Protein AF-A0A2N3BYT9-F1 (afdb_monomer_lite)

Foldseek 3Di:
DLVVLVVVCVVCVVVCVVLVVPVLSVVLSVLVVCLVPLDDPDAWCDDPPDPPTDHSVVVSVVSVVVSVVSVVVVVVSVVD

Sequence (80 aa):
YYMVLQGLGQDFEPVIKERNLQKPWNEMMESFRKAALLDPWVVMNGAPDAQFQPNHLAMQGFYLLRARTQLREISNILLK

pLDDT: mean 93.12, std 3.8, range [71.19, 96.69]

Secondary structure (DSSP, 8-state):
-HHHHHHHHHHTHHHHHHTT-HHHHHHHHHHHHHHH----SS--B--TT-SSS-BHHHHHHHHHHHHHHHHHHHHHHHT-

Structure (mmCIF, N/CA/C/O backbone):
data_AF-A0A2N3BYT9-F1
#
_entry.id   AF-A0A2N3BYT9-F1
#
loop_
_atom_site.group_PDB
_atom_site.id
_atom_site.type_symbol
_atom_site.label_atom_id
_atom_site.label_alt_id
_atom_site.label_comp_id
_atom_site.label_asym_id
_atom_site.label_entity_id
_atom_site.label_seq_id
_atom_site.pdbx_PDB_ins_code
_atom_site.Cartn_x
_atom_site.Cartn_y
_atom_site.Cartn_z
_atom_site.occupancy
_atom_site.B_iso_or_equiv
_atom_site.auth_seq_id
_atom_site.auth_comp_id
_atom_site.auth_asym_id
_atom_site.auth_atom_id
_atom_site.pdbx_PDB_model_num
ATOM 1 N N . TYR A 1 1 ? -3.258 -8.447 -3.130 1.00 71.19 1 TYR A N 1
ATOM 2 C CA . TYR A 1 1 ? -3.435 -8.035 -1.720 1.00 71.19 1 TYR A CA 1
ATOM 3 C C . TYR A 1 1 ? -4.597 -7.078 -1.504 1.00 71.19 1 TYR A C 1
ATOM 5 O O . TYR A 1 1 ? -5.362 -7.334 -0.588 1.00 71.19 1 TYR A O 1
ATOM 13 N N . TYR A 1 2 ? -4.785 -6.044 -2.336 1.00 84.56 2 TYR A N 1
ATOM 14 C CA . TYR A 1 2 ? -5.871 -5.063 -2.165 1.00 84.56 2 TYR A CA 1
ATOM 15 C C . TYR A 1 2 ? -7.265 -5.685 -1.952 1.00 84.56 2 TYR A C 1
ATOM 17 O O . TYR A 1 2 ? -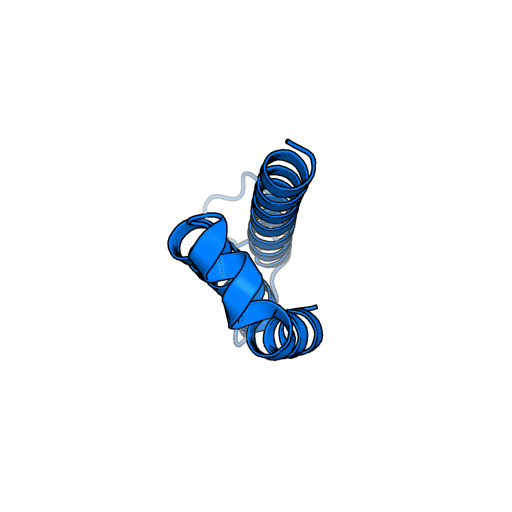7.897 -5.386 -0.952 1.00 84.56 2 TYR A O 1
ATOM 25 N N . MET A 1 3 ? -7.714 -6.599 -2.823 1.00 87.38 3 MET A N 1
ATOM 26 C CA . MET A 1 3 ? -9.052 -7.213 -2.708 1.00 87.38 3 MET A CA 1
ATOM 27 C C . MET A 1 3 ? -9.246 -8.021 -1.415 1.00 87.38 3 MET A C 1
ATOM 29 O O . MET A 1 3 ? -10.295 -7.945 -0.790 1.00 87.38 3 MET A O 1
ATOM 33 N N . VAL A 1 4 ? -8.219 -8.760 -0.980 1.00 90.50 4 VAL A N 1
ATOM 34 C CA . VAL A 1 4 ? -8.271 -9.530 0.277 1.00 90.50 4 VAL A CA 1
ATOM 35 C C . VAL A 1 4 ? -8.372 -8.586 1.471 1.00 90.50 4 VAL A C 1
ATOM 37 O O . VAL A 1 4 ? -9.206 -8.781 2.347 1.00 90.50 4 VAL A O 1
ATOM 40 N N . LEU A 1 5 ? -7.552 -7.532 1.488 1.00 91.12 5 LEU A N 1
ATOM 41 C CA . LEU A 1 5 ? -7.597 -6.527 2.546 1.00 91.12 5 LEU A CA 1
ATOM 42 C C . LEU A 1 5 ? -8.917 -5.755 2.523 1.00 91.12 5 LEU A C 1
ATOM 44 O O . LEU A 1 5 ? -9.440 -5.445 3.577 1.00 91.12 5 LEU A O 1
ATOM 48 N N . GLN A 1 6 ? -9.506 -5.503 1.355 1.00 93.38 6 GLN A N 1
ATOM 49 C CA . GLN A 1 6 ? -10.829 -4.894 1.261 1.00 93.38 6 GLN A CA 1
ATOM 50 C C . GLN A 1 6 ? -11.899 -5.746 1.955 1.00 93.38 6 GLN A C 1
ATOM 52 O O . GLN A 1 6 ? -12.666 -5.195 2.740 1.00 93.38 6 GLN A O 1
ATOM 57 N N . GLY A 1 7 ? -11.909 -7.063 1.714 1.00 95.00 7 GLY A N 1
ATOM 58 C CA . GLY A 1 7 ?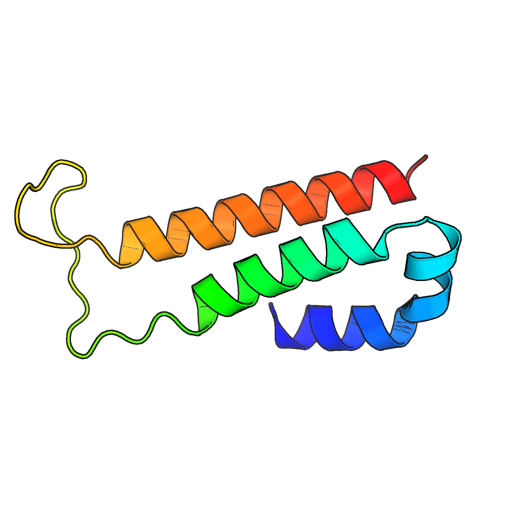 -12.803 -7.995 2.409 1.00 95.00 7 GLY A CA 1
ATOM 59 C C . GLY A 1 7 ? -12.585 -7.972 3.921 1.00 95.00 7 GLY A C 1
ATOM 60 O O . GLY A 1 7 ? -13.518 -7.718 4.671 1.00 95.00 7 GLY A O 1
ATOM 61 N N . LEU A 1 8 ? -11.328 -8.073 4.370 1.00 93.12 8 LEU A N 1
ATOM 62 C CA . LEU A 1 8 ? -10.994 -7.978 5.798 1.00 93.12 8 LEU A CA 1
ATOM 63 C C . LEU A 1 8 ? -11.434 -6.647 6.426 1.00 93.12 8 LEU A C 1
ATOM 65 O O . LEU A 1 8 ? -11.844 -6.614 7.580 1.00 93.12 8 LEU A O 1
ATOM 69 N N . GLY A 1 9 ? -11.369 -5.543 5.684 1.00 93.56 9 GLY A N 1
ATOM 70 C CA . GLY A 1 9 ? -11.822 -4.240 6.167 1.00 93.56 9 GLY A CA 1
ATOM 71 C C . GLY A 1 9 ? -13.330 -4.174 6.393 1.00 93.56 9 GLY A C 1
ATOM 72 O O . GLY A 1 9 ? -13.774 -3.458 7.286 1.00 93.56 9 GLY A O 1
ATOM 73 N N . GLN A 1 10 ? -14.101 -4.922 5.602 1.00 96.00 10 GLN A N 1
ATOM 74 C CA . GLN A 1 10 ? -15.544 -5.065 5.781 1.00 96.00 10 GLN A CA 1
ATOM 75 C C . GLN A 1 10 ? -15.851 -6.011 6.945 1.00 96.00 10 GLN A C 1
ATOM 77 O O . GLN A 1 10 ? -16.583 -5.632 7.855 1.00 96.00 10 GLN A O 1
ATOM 82 N N . ASP A 1 11 ? -15.230 -7.192 6.963 1.00 96.69 11 ASP A N 1
ATOM 83 C CA . ASP A 1 11 ? -15.466 -8.218 7.987 1.00 96.69 11 ASP A CA 1
ATOM 84 C C . ASP A 1 11 ? -15.093 -7.734 9.400 1.00 96.69 11 ASP A C 1
ATOM 86 O O . ASP A 1 11 ? -15.750 -8.081 10.381 1.00 96.69 11 ASP A O 1
ATOM 90 N N . PHE A 1 12 ? -14.055 -6.898 9.512 1.00 95.06 12 PHE A N 1
ATOM 91 C CA . PHE A 1 12 ? -13.536 -6.378 10.781 1.00 95.06 12 PHE A CA 1
ATOM 92 C C . PHE A 1 12 ? -13.786 -4.874 10.976 1.00 95.06 12 PHE A C 1
ATOM 94 O O . PHE A 1 12 ? -13.105 -4.237 11.785 1.00 95.06 12 PHE A O 1
ATOM 101 N N . GLU A 1 13 ? -14.777 -4.291 10.290 1.00 96.06 13 GLU A N 1
ATOM 102 C CA . GLU A 1 13 ? -15.133 -2.872 10.442 1.00 96.06 13 GLU A CA 1
ATOM 103 C C . GLU A 1 13 ? -15.332 -2.446 11.918 1.00 96.06 13 GLU A C 1
ATOM 105 O O . GLU A 1 13 ? -14.800 -1.394 12.296 1.00 96.06 13 GLU A O 1
ATOM 110 N N . PRO A 1 14 ? -16.010 -3.229 12.790 1.00 96.31 14 PRO A N 1
ATOM 111 C CA . PRO A 1 14 ? -16.151 -2.875 14.204 1.00 96.31 14 PRO A CA 1
ATOM 112 C C . PRO A 1 14 ? -14.801 -2.748 14.919 1.00 96.31 14 PRO A C 1
ATOM 114 O O . PRO A 1 14 ? -14.558 -1.752 15.593 1.00 96.31 14 PRO A O 1
ATOM 117 N N . VAL A 1 15 ? -13.879 -3.690 14.693 1.00 95.12 15 VAL A N 1
ATOM 118 C CA . VAL A 1 15 ? -12.541 -3.689 15.309 1.00 95.12 15 VAL A CA 1
ATOM 119 C C . VAL A 1 15 ? -11.725 -2.488 14.836 1.00 95.12 15 VAL A C 1
ATOM 121 O O . VAL A 1 15 ? -11.078 -1.815 15.639 1.00 95.12 15 VAL A O 1
ATOM 124 N N . ILE A 1 16 ? -11.781 -2.181 13.536 1.00 95.12 16 ILE A N 1
ATOM 125 C CA . ILE A 1 16 ? -11.111 -1.008 12.963 1.00 95.12 16 ILE A CA 1
ATOM 126 C C . ILE A 1 16 ? -11.648 0.272 13.612 1.00 95.12 16 ILE A C 1
ATOM 128 O O . ILE A 1 16 ? -10.864 1.177 13.906 1.00 95.12 16 ILE A O 1
ATOM 132 N N . LYS A 1 17 ? -12.960 0.345 13.872 1.00 94.81 17 LYS A N 1
ATOM 133 C CA . LYS A 1 17 ? -13.582 1.496 14.532 1.00 94.81 17 LYS A CA 1
ATOM 134 C C . LYS A 1 17 ? -13.195 1.618 15.999 1.00 94.81 17 LYS A C 1
ATOM 136 O O . LYS A 1 17 ? -12.734 2.678 16.410 1.00 94.81 17 LYS A O 1
ATOM 141 N N . GLU A 1 18 ? -13.338 0.544 16.766 1.00 95.12 18 GLU A N 1
ATOM 142 C CA . GLU A 1 18 ? -13.035 0.505 18.201 1.00 95.12 18 GLU A CA 1
ATOM 143 C C . GLU A 1 18 ? -11.570 0.835 18.501 1.00 95.12 18 GLU A C 1
ATOM 145 O O . GLU A 1 18 ? -11.260 1.481 19.501 1.00 95.12 18 GLU A O 1
ATOM 150 N N . ARG A 1 19 ? -10.656 0.429 17.614 1.00 94.81 19 ARG A N 1
ATOM 151 C CA . ARG A 1 19 ? -9.214 0.679 17.742 1.00 94.81 19 ARG A CA 1
ATOM 152 C C . ARG A 1 19 ? -8.752 1.994 17.101 1.00 94.81 19 ARG A C 1
ATOM 154 O O . ARG A 1 19 ? -7.553 2.256 17.083 1.00 94.81 19 ARG A O 1
ATOM 161 N N . ASN A 1 20 ? -9.669 2.827 16.597 1.00 93.94 20 ASN A N 1
ATOM 162 C CA . ASN A 1 20 ? -9.378 4.093 15.906 1.00 93.94 20 ASN A CA 1
ATOM 163 C C . ASN A 1 20 ? -8.415 3.943 14.707 1.00 93.94 20 ASN A C 1
ATOM 165 O O . ASN A 1 20 ? -7.567 4.799 14.443 1.00 93.94 20 ASN A O 1
ATOM 169 N N . LEU A 1 21 ? -8.534 2.837 13.971 1.00 95.94 21 LEU A N 1
ATOM 170 C CA . LEU A 1 21 ? -7.642 2.464 12.872 1.00 95.94 21 LEU A CA 1
ATOM 171 C C . LEU A 1 21 ? -8.134 2.912 11.491 1.00 95.94 21 LEU A C 1
ATOM 173 O O . LEU A 1 21 ? -7.463 2.646 10.499 1.00 95.94 21 LEU A O 1
ATOM 177 N N . GLN A 1 22 ? -9.265 3.612 11.388 1.00 95.44 22 GLN A N 1
ATOM 178 C CA . GLN A 1 22 ? -9.874 3.982 10.104 1.00 95.44 22 GLN A CA 1
ATOM 179 C C . GLN A 1 22 ? -8.897 4.754 9.211 1.00 95.44 22 GLN A C 1
ATOM 181 O O . GLN A 1 22 ? -8.746 4.443 8.032 1.00 95.44 22 GLN A O 1
ATOM 186 N N . LYS A 1 23 ? -8.200 5.750 9.774 1.00 95.62 23 LYS A N 1
ATOM 187 C CA . LYS A 1 23 ? -7.220 6.548 9.029 1.00 95.62 23 LYS A CA 1
ATOM 188 C C . LYS A 1 23 ? -6.032 5.702 8.537 1.00 95.62 23 LYS A C 1
ATOM 190 O O . LYS A 1 23 ? -5.851 5.645 7.320 1.00 95.62 23 LYS A O 1
ATOM 195 N N . PRO A 1 24 ? -5.245 5.030 9.404 1.00 95.31 24 PRO A N 1
ATOM 196 C CA . PRO A 1 24 ? -4.105 4.236 8.939 1.00 95.31 24 PRO A CA 1
ATOM 197 C C . PRO A 1 24 ? -4.527 3.089 8.008 1.00 95.31 24 PRO A C 1
ATOM 199 O O . PRO A 1 24 ? -3.817 2.792 7.048 1.00 95.31 24 PRO A O 1
ATOM 202 N N . TRP A 1 25 ? -5.707 2.497 8.222 1.00 96.06 25 TRP A N 1
ATOM 203 C CA . TRP A 1 25 ? -6.280 1.487 7.331 1.00 96.06 25 TRP A CA 1
ATOM 204 C C . TRP A 1 25 ? -6.540 2.028 5.921 1.00 96.06 25 TRP A C 1
ATOM 206 O O . TRP A 1 25 ? -6.096 1.440 4.933 1.00 96.06 25 TRP A O 1
ATOM 216 N N . ASN A 1 26 ? -7.206 3.179 5.811 1.00 95.94 26 ASN A N 1
ATOM 217 C CA . ASN A 1 26 ? -7.500 3.803 4.521 1.00 95.94 26 ASN A CA 1
ATOM 218 C C . ASN A 1 26 ? -6.220 4.219 3.785 1.00 95.94 26 ASN A C 1
ATOM 220 O O . ASN A 1 26 ? -6.101 4.013 2.577 1.00 95.94 26 ASN A O 1
ATOM 224 N N . GLU A 1 27 ? -5.231 4.752 4.505 1.00 95.62 27 GLU A N 1
ATOM 225 C CA . GLU A 1 27 ? -3.938 5.105 3.917 1.00 95.62 27 GLU A CA 1
ATOM 226 C C . GLU A 1 27 ? -3.157 3.872 3.432 1.00 95.62 27 GLU A C 1
ATOM 228 O O . GLU A 1 27 ? -2.492 3.939 2.396 1.00 95.62 27 GLU A O 1
ATOM 233 N N . MET A 1 28 ? -3.239 2.745 4.149 1.00 95.94 28 MET A N 1
ATOM 234 C CA . MET A 1 28 ? -2.677 1.462 3.714 1.00 95.94 28 MET A CA 1
ATOM 235 C C . MET A 1 28 ? -3.360 0.962 2.436 1.00 95.94 28 MET A C 1
ATOM 237 O O . MET A 1 28 ? -2.682 0.571 1.480 1.00 95.94 28 MET A O 1
ATOM 241 N N . MET A 1 29 ? -4.694 0.992 2.403 1.00 95.88 29 MET A N 1
ATOM 242 C CA . MET A 1 29 ? -5.483 0.582 1.241 1.00 95.88 29 MET A CA 1
ATOM 243 C C . MET A 1 29 ? -5.157 1.429 0.0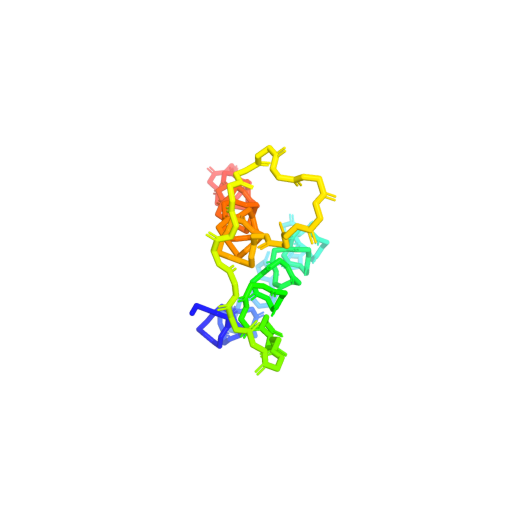12 1.00 95.88 29 MET A C 1
ATOM 245 O O . MET A 1 29 ? -5.005 0.884 -1.080 1.00 95.88 29 MET A O 1
ATOM 249 N N . GLU A 1 30 ? -4.964 2.737 0.184 1.00 95.38 30 GLU A N 1
ATOM 250 C CA . GLU A 1 30 ? -4.569 3.627 -0.905 1.00 95.38 30 GLU A CA 1
ATOM 251 C C . GLU A 1 30 ? -3.162 3.316 -1.435 1.00 95.38 30 GLU A C 1
ATOM 253 O O . GLU A 1 30 ? -2.957 3.293 -2.649 1.00 95.38 30 GLU A O 1
ATOM 258 N N . SER A 1 31 ? -2.194 3.008 -0.565 1.00 94.69 31 SER A N 1
ATOM 259 C CA . SER A 1 31 ? -0.858 2.569 -1.001 1.00 94.69 31 SER A CA 1
ATOM 260 C C . SER A 1 31 ? -0.927 1.275 -1.823 1.00 94.69 31 SER A C 1
ATOM 262 O O . SER A 1 31 ? -0.320 1.195 -2.893 1.00 94.69 31 SER A O 1
ATOM 264 N N . PHE A 1 32 ? -1.710 0.281 -1.384 1.00 92.75 32 PHE A N 1
ATOM 265 C CA . PHE A 1 32 ? -1.925 -0.944 -2.164 1.00 92.75 32 PHE A CA 1
ATOM 266 C C . PHE A 1 32 ? -2.640 -0.676 -3.489 1.00 92.75 32 PHE A C 1
ATOM 268 O O . PHE A 1 32 ? -2.279 -1.276 -4.502 1.00 92.75 32 PHE A O 1
ATOM 275 N N . ARG A 1 33 ? -3.622 0.230 -3.501 1.00 92.44 33 ARG A N 1
ATOM 276 C CA . ARG A 1 33 ? -4.340 0.622 -4.716 1.00 92.44 33 ARG A CA 1
ATOM 277 C C . ARG A 1 33 ? -3.394 1.270 -5.724 1.00 92.44 33 ARG A C 1
ATOM 279 O O . ARG A 1 33 ? -3.392 0.872 -6.881 1.00 92.44 33 ARG A O 1
ATOM 286 N N . LYS A 1 34 ? -2.542 2.203 -5.289 1.00 92.56 34 LYS A N 1
ATOM 287 C CA . LYS A 1 34 ? -1.531 2.847 -6.148 1.00 92.56 34 LYS A CA 1
ATOM 288 C C . LYS A 1 34 ? -0.519 1.851 -6.709 1.00 92.56 34 LYS A C 1
ATOM 290 O O . LYS A 1 34 ? -0.173 1.947 -7.879 1.00 92.56 34 LYS A O 1
ATOM 295 N N . ALA A 1 35 ? -0.081 0.879 -5.908 1.00 89.69 35 ALA A N 1
ATOM 296 C CA . ALA A 1 35 ? 0.798 -0.188 -6.384 1.00 89.69 35 ALA A CA 1
ATOM 297 C C . ALA A 1 35 ? 0.128 -1.089 -7.441 1.00 89.69 35 ALA A C 1
ATOM 299 O O . ALA A 1 35 ? 0.793 -1.534 -8.375 1.00 89.69 35 ALA A O 1
ATOM 300 N N . ALA A 1 36 ? -1.170 -1.372 -7.279 1.00 87.50 36 ALA A N 1
ATOM 301 C CA . ALA A 1 36 ? -1.931 -2.260 -8.158 1.00 87.50 36 ALA A CA 1
ATOM 302 C C . ALA A 1 36 ? -2.420 -1.581 -9.448 1.00 87.50 36 ALA A C 1
ATOM 304 O O . ALA A 1 36 ? -2.526 -2.245 -10.470 1.00 87.50 36 ALA A O 1
ATOM 305 N N . LEU A 1 37 ? -2.711 -0.279 -9.401 1.00 87.75 37 LEU A N 1
ATOM 306 C CA . LEU A 1 37 ? -3.193 0.514 -10.540 1.00 87.75 37 LEU A CA 1
ATOM 307 C C . LEU A 1 37 ? -2.065 1.208 -11.316 1.00 87.75 37 LEU A C 1
ATOM 309 O O . LEU A 1 37 ? -2.318 2.138 -12.079 1.00 87.75 37 LEU A O 1
ATOM 313 N N . LEU A 1 38 ? -0.814 0.809 -11.091 1.00 86.44 38 LEU A N 1
ATOM 314 C CA . LEU A 1 38 ? 0.318 1.299 -11.867 1.00 86.44 38 LEU A CA 1
ATOM 315 C C . LEU A 1 38 ? 0.221 0.716 -13.286 1.00 86.44 38 LEU A C 1
ATOM 317 O O . LEU A 1 38 ? 0.677 -0.396 -13.531 1.00 86.44 38 LEU A O 1
ATOM 321 N N . ASP A 1 39 ? -0.403 1.477 -14.187 1.00 87.81 39 ASP A N 1
ATOM 322 C CA . ASP A 1 39 ? -0.723 1.080 -15.565 1.00 87.81 39 ASP A CA 1
ATOM 323 C C . ASP A 1 39 ? -0.164 2.095 -16.584 1.00 87.81 39 ASP A C 1
ATOM 325 O O . ASP A 1 39 ? -0.894 2.926 -17.132 1.00 87.81 39 ASP A O 1
ATOM 329 N N . PRO A 1 40 ? 1.166 2.143 -16.777 1.00 89.38 40 PRO A N 1
ATOM 330 C CA . PRO A 1 40 ? 1.757 2.975 -17.813 1.00 89.38 40 PRO A CA 1
ATOM 331 C C . PRO A 1 40 ? 1.554 2.334 -19.193 1.00 89.38 40 PRO A C 1
ATOM 333 O O . PRO A 1 40 ? 1.635 1.118 -19.336 1.00 89.38 40 PRO A O 1
ATOM 336 N N . TRP A 1 41 ? 1.415 3.153 -20.242 1.00 92.00 41 TRP A N 1
ATOM 337 C CA . TRP A 1 41 ? 1.344 2.650 -21.625 1.00 92.00 41 TRP A CA 1
ATOM 338 C C . TRP A 1 41 ? 2.571 1.820 -22.030 1.00 92.00 41 TRP A C 1
ATOM 340 O O . TRP A 1 41 ? 2.461 0.910 -22.847 1.00 92.00 41 TRP A O 1
ATOM 350 N N . VAL A 1 42 ? 3.739 2.127 -21.455 1.00 92.50 42 VAL A N 1
ATOM 351 C CA . VAL A 1 42 ? 4.971 1.344 -21.598 1.00 92.50 42 VAL A CA 1
ATOM 352 C C . VAL A 1 42 ? 5.602 1.163 -20.223 1.00 92.50 42 VAL A C 1
ATOM 354 O O . VAL A 1 42 ? 5.876 2.140 -19.525 1.00 92.50 42 VAL A O 1
ATOM 357 N N . VAL A 1 43 ? 5.877 -0.084 -19.838 1.00 93.50 43 VAL A N 1
ATOM 358 C CA . VAL A 1 43 ? 6.614 -0.378 -18.606 1.00 93.50 43 VAL A CA 1
ATOM 359 C C . VAL A 1 43 ? 8.103 -0.161 -18.848 1.00 93.50 43 VAL A C 1
ATOM 361 O O . VAL A 1 43 ? 8.751 -0.886 -19.598 1.00 93.50 43 VAL A O 1
ATOM 364 N N . MET A 1 44 ? 8.647 0.839 -18.169 1.00 93.62 44 MET A N 1
ATOM 365 C CA . MET A 1 44 ? 10.065 1.185 -18.181 1.00 93.62 44 MET A CA 1
ATOM 366 C C . MET A 1 44 ? 10.740 0.843 -16.843 1.00 93.62 44 MET A C 1
ATOM 368 O O . MET A 1 44 ? 10.245 1.174 -15.761 1.00 93.62 44 MET A O 1
ATOM 372 N N . ASN A 1 45 ? 11.903 0.199 -16.934 1.00 93.44 45 ASN A N 1
ATOM 373 C CA . ASN A 1 45 ? 12.803 -0.068 -15.813 1.00 93.44 45 ASN A CA 1
ATOM 374 C C . ASN A 1 45 ? 14.088 0.757 -15.985 1.00 93.44 45 ASN A C 1
ATOM 376 O O . ASN A 1 45 ? 15.158 0.201 -16.225 1.00 93.44 45 ASN A O 1
ATOM 380 N N . GLY A 1 46 ? 13.958 2.087 -15.964 1.00 94.62 46 GLY A N 1
ATOM 381 C CA . GLY A 1 46 ? 15.105 2.995 -16.039 1.00 94.62 46 GLY A CA 1
ATOM 382 C C . GLY A 1 46 ? 16.061 2.832 -14.854 1.00 94.62 46 GLY A C 1
ATOM 383 O O . GLY A 1 46 ? 15.696 2.270 -13.820 1.00 94.62 46 GLY A O 1
ATOM 384 N N . ALA A 1 47 ? 17.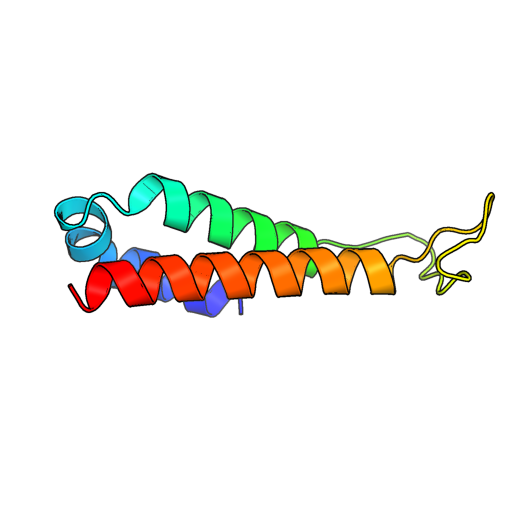288 3.343 -14.974 1.00 95.12 47 ALA A N 1
ATOM 385 C CA . ALA A 1 47 ? 18.194 3.390 -13.828 1.00 95.12 47 ALA A CA 1
ATOM 386 C C . ALA A 1 47 ? 17.555 4.208 -12.680 1.00 95.12 47 ALA A C 1
ATOM 388 O O . ALA A 1 47 ? 16.846 5.177 -12.957 1.00 95.12 47 ALA A O 1
ATOM 389 N N . PRO A 1 48 ? 17.756 3.845 -11.399 1.00 90.25 48 PRO A N 1
ATOM 390 C CA . PRO A 1 48 ? 17.176 4.588 -10.275 1.00 90.25 48 PRO A CA 1
ATOM 391 C C . PRO A 1 48 ? 17.578 6.071 -10.220 1.00 90.25 48 PRO A C 1
ATOM 393 O O . PRO A 1 48 ? 16.844 6.883 -9.666 1.00 90.25 48 PRO A O 1
ATOM 396 N N . ASP A 1 49 ? 18.732 6.409 -10.791 1.00 93.56 49 ASP A N 1
ATOM 397 C CA . ASP A 1 49 ? 19.317 7.746 -10.908 1.00 93.56 49 ASP A CA 1
ATOM 398 C C . ASP A 1 49 ? 19.147 8.359 -12.313 1.00 93.56 49 ASP A C 1
ATOM 400 O O . ASP A 1 49 ? 19.740 9.393 -12.622 1.00 93.56 49 ASP A O 1
ATOM 404 N N . ALA A 1 50 ? 18.338 7.743 -13.183 1.00 93.81 50 ALA A N 1
ATOM 405 C CA . ALA A 1 50 ? 18.102 8.261 -14.523 1.00 93.81 50 ALA A CA 1
ATOM 406 C C . ALA A 1 50 ? 17.341 9.597 -14.481 1.00 93.81 50 ALA A C 1
ATOM 408 O O . ALA A 1 50 ? 16.268 9.708 -13.893 1.00 93.81 50 ALA A O 1
ATOM 409 N N . GLN A 1 51 ? 17.855 10.596 -15.201 1.00 92.44 51 GLN A N 1
ATOM 410 C CA . GLN A 1 51 ? 17.248 11.930 -15.265 1.00 92.44 51 GLN A CA 1
ATOM 411 C C . GLN A 1 51 ? 15.993 11.989 -16.158 1.00 92.44 51 GLN A C 1
ATOM 413 O O . GLN A 1 51 ? 15.117 12.823 -15.945 1.00 92.44 51 GLN A O 1
ATOM 418 N N . PHE A 1 52 ? 15.912 11.125 -17.177 1.00 93.25 52 PHE A N 1
ATOM 419 C CA . PHE A 1 52 ? 14.896 11.217 -18.240 1.00 93.25 52 PHE A CA 1
ATOM 420 C C . PHE A 1 52 ? 14.041 9.957 -18.422 1.00 93.25 52 PHE A C 1
ATOM 422 O O . PHE A 1 52 ? 13.016 10.010 -19.096 1.00 93.25 52 PHE A O 1
ATOM 429 N N . GLN A 1 53 ? 14.451 8.820 -17.858 1.00 94.19 53 GLN A N 1
ATOM 430 C CA . GLN A 1 53 ? 13.761 7.540 -18.027 1.00 94.19 53 GLN A CA 1
ATOM 431 C C . GLN A 1 53 ? 13.085 7.160 -16.708 1.00 94.19 53 GLN A C 1
ATOM 433 O O . GLN A 1 53 ? 13.783 7.001 -15.707 1.00 94.19 53 GLN A O 1
ATOM 438 N N . PRO A 1 54 ? 11.754 6.997 -16.668 1.00 92.69 54 PRO A N 1
ATOM 439 C CA . PRO A 1 54 ? 11.075 6.582 -15.450 1.00 92.69 54 PRO A CA 1
ATOM 440 C C . PRO A 1 54 ? 11.472 5.158 -15.038 1.00 92.69 54 PRO A C 1
ATOM 442 O O . PRO A 1 54 ? 11.760 4.294 -15.869 1.00 92.69 54 PRO A O 1
ATOM 445 N N . ASN A 1 55 ? 11.418 4.888 -13.734 1.00 94.31 55 ASN A N 1
ATOM 446 C CA . ASN A 1 55 ? 11.462 3.530 -13.206 1.00 94.31 55 ASN A CA 1
ATOM 447 C C . ASN A 1 55 ? 10.122 3.189 -12.541 1.00 94.31 55 ASN A C 1
ATOM 449 O O . ASN A 1 55 ? 9.886 3.462 -11.360 1.00 94.31 55 ASN A O 1
ATOM 453 N N . HIS A 1 56 ? 9.227 2.585 -13.322 1.00 94.00 56 HIS A N 1
ATOM 454 C CA . HIS A 1 56 ? 7.896 2.209 -12.849 1.00 94.00 56 HIS A CA 1
ATOM 455 C C . HIS A 1 56 ? 7.956 1.080 -11.813 1.00 94.00 56 HIS A C 1
ATOM 457 O O . HIS A 1 56 ? 7.158 1.068 -10.876 1.00 94.00 56 HIS A O 1
ATOM 463 N N . LEU A 1 57 ? 8.931 0.173 -11.934 1.00 92.69 57 LEU A N 1
ATOM 464 C CA . LEU A 1 57 ? 9.119 -0.943 -11.004 1.00 92.69 57 LEU A CA 1
ATOM 465 C C . LEU A 1 57 ? 9.575 -0.453 -9.624 1.00 92.69 57 LEU A C 1
ATOM 467 O O . LEU A 1 57 ? 9.072 -0.921 -8.604 1.00 92.69 57 LEU A O 1
ATOM 471 N N . ALA A 1 58 ? 10.468 0.537 -9.579 1.00 94.38 58 ALA A N 1
ATOM 472 C CA . ALA A 1 58 ? 10.895 1.178 -8.341 1.00 94.38 58 ALA A CA 1
ATOM 473 C C . ALA A 1 58 ? 9.725 1.896 -7.655 1.00 94.38 58 ALA A C 1
ATOM 475 O O . ALA A 1 58 ? 9.534 1.745 -6.449 1.00 94.38 58 ALA A O 1
ATOM 476 N N . MET A 1 59 ? 8.891 2.612 -8.419 1.00 93.88 59 MET A N 1
ATOM 477 C CA . MET A 1 59 ? 7.688 3.255 -7.884 1.00 93.88 59 MET A CA 1
ATOM 478 C C . MET A 1 59 ? 6.679 2.231 -7.341 1.00 93.88 59 MET A C 1
ATOM 480 O O . MET A 1 59 ? 6.126 2.409 -6.254 1.00 93.88 59 MET A O 1
ATOM 484 N N . GLN A 1 60 ? 6.464 1.125 -8.056 1.00 93.94 60 GLN A N 1
ATOM 485 C CA . GLN A 1 60 ? 5.609 0.037 -7.586 1.00 93.94 60 GLN A CA 1
ATOM 486 C C . GLN A 1 60 ? 6.150 -0.578 -6.289 1.00 93.94 60 GLN A C 1
ATOM 488 O O . GLN A 1 60 ? 5.406 -0.731 -5.316 1.00 93.94 60 GLN A O 1
ATOM 493 N N . GLY A 1 61 ? 7.453 -0.868 -6.243 1.00 93.75 61 GLY A N 1
ATOM 494 C CA . GLY A 1 61 ? 8.138 -1.368 -5.054 1.00 93.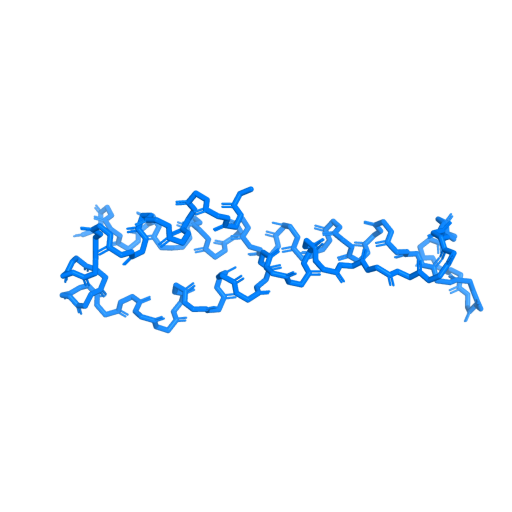75 61 GLY A CA 1
ATOM 495 C C . GLY A 1 61 ? 8.019 -0.411 -3.867 1.00 93.75 61 GLY A C 1
ATOM 496 O O . GLY A 1 61 ? 7.713 -0.849 -2.759 1.00 93.75 61 GLY A O 1
ATOM 497 N N . PHE A 1 62 ? 8.167 0.896 -4.095 1.00 95.25 62 PHE A N 1
ATOM 498 C CA . PHE A 1 62 ? 7.968 1.923 -3.074 1.00 95.25 62 PHE A CA 1
ATOM 499 C C . PHE A 1 62 ? 6.563 1.861 -2.459 1.00 95.25 62 PHE A C 1
ATOM 501 O O . PHE A 1 62 ? 6.435 1.788 -1.234 1.00 95.25 62 PHE A O 1
ATOM 508 N N . TYR A 1 63 ? 5.507 1.835 -3.279 1.00 95.25 63 TYR A N 1
ATOM 509 C CA . TYR A 1 63 ? 4.134 1.759 -2.768 1.00 95.25 63 TYR A CA 1
ATOM 510 C C . TYR A 1 63 ? 3.859 0.450 -2.018 1.00 95.25 63 TYR A C 1
ATOM 512 O O . TYR A 1 63 ? 3.206 0.477 -0.973 1.00 95.25 63 TYR A O 1
ATOM 520 N N . LEU A 1 64 ? 4.406 -0.677 -2.483 1.00 93.69 64 LEU A N 1
ATOM 521 C CA . LEU A 1 64 ? 4.304 -1.960 -1.779 1.00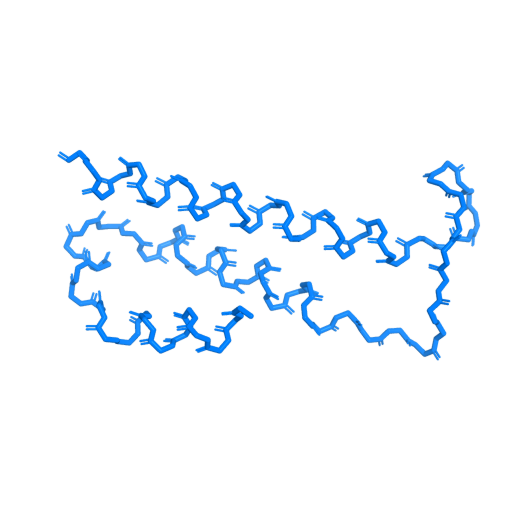 93.69 64 LEU A CA 1
ATOM 522 C C . LEU A 1 64 ? 5.010 -1.930 -0.418 1.00 93.69 64 LEU A C 1
ATOM 524 O O . LEU A 1 64 ? 4.454 -2.394 0.579 1.00 93.69 64 LEU A O 1
ATOM 528 N N . LEU A 1 65 ? 6.217 -1.365 -0.350 1.00 95.81 65 LEU A N 1
ATOM 529 C CA . LEU A 1 65 ? 6.969 -1.236 0.898 1.00 95.81 65 LEU A CA 1
ATOM 530 C C . LEU A 1 65 ? 6.260 -0.307 1.885 1.00 95.81 65 LEU A C 1
ATOM 532 O O . LEU A 1 65 ? 6.146 -0.653 3.061 1.00 95.81 65 LEU A O 1
ATOM 536 N N . ARG A 1 66 ? 5.728 0.824 1.409 1.00 95.69 66 ARG A N 1
ATOM 537 C CA . ARG A 1 66 ? 4.918 1.740 2.220 1.00 95.69 66 ARG A CA 1
ATOM 538 C C . ARG A 1 66 ? 3.687 1.034 2.787 1.00 95.69 66 ARG A C 1
ATOM 540 O O . ARG A 1 66 ? 3.471 1.084 3.996 1.00 95.69 66 ARG A O 1
ATOM 547 N N . ALA A 1 67 ? 2.934 0.330 1.942 1.00 94.69 67 ALA A N 1
ATOM 548 C CA . ALA A 1 67 ? 1.751 -0.412 2.364 1.00 94.69 67 ALA A CA 1
ATOM 549 C C . ALA A 1 67 ? 2.092 -1.483 3.415 1.00 94.69 67 ALA A C 1
ATOM 551 O O . ALA A 1 67 ? 1.392 -1.623 4.415 1.00 94.69 67 ALA A O 1
ATOM 552 N N . ARG A 1 68 ? 3.218 -2.193 3.247 1.00 94.38 68 ARG A N 1
ATOM 553 C CA . ARG A 1 68 ? 3.716 -3.169 4.229 1.00 94.38 68 ARG A CA 1
ATOM 554 C C . ARG A 1 68 ? 4.052 -2.526 5.575 1.00 94.38 68 ARG A C 1
ATOM 556 O O . ARG A 1 68 ? 3.769 -3.116 6.615 1.00 94.38 68 ARG A O 1
ATOM 563 N N . THR A 1 69 ? 4.673 -1.349 5.572 1.00 96.62 69 THR A N 1
ATOM 564 C CA . THR A 1 69 ? 4.974 -0.609 6.807 1.00 96.62 69 THR A CA 1
ATOM 565 C C . THR A 1 69 ? 3.690 -0.190 7.519 1.00 96.62 69 THR A C 1
ATOM 567 O O . THR A 1 69 ? 3.564 -0.442 8.714 1.00 96.62 69 THR A O 1
ATOM 570 N N . GLN A 1 70 ? 2.709 0.344 6.786 1.00 95.56 70 GLN A N 1
ATOM 571 C CA . GLN A 1 70 ? 1.404 0.720 7.345 1.00 95.56 70 GLN A CA 1
ATOM 572 C C . GLN A 1 70 ? 0.656 -0.498 7.913 1.00 95.56 70 GLN A C 1
ATOM 574 O O . GLN A 1 70 ? 0.112 -0.434 9.012 1.00 95.56 70 GLN A O 1
ATOM 579 N N . LEU A 1 71 ? 0.700 -1.646 7.227 1.00 94.19 71 LEU A N 1
ATOM 580 C CA . LEU A 1 71 ? 0.122 -2.899 7.728 1.00 94.19 71 LEU A CA 1
ATOM 581 C C . LEU A 1 71 ? 0.774 -3.348 9.046 1.00 94.19 71 LEU A C 1
ATOM 583 O O . LEU A 1 71 ? 0.088 -3.797 9.962 1.00 94.19 71 LEU A O 1
ATOM 587 N N . ARG A 1 72 ? 2.101 -3.217 9.162 1.00 95.44 72 ARG A N 1
ATOM 588 C CA . ARG A 1 72 ? 2.823 -3.531 10.405 1.00 95.44 72 ARG A CA 1
ATOM 589 C C . ARG A 1 72 ? 2.445 -2.597 11.545 1.00 95.44 72 ARG A C 1
ATOM 591 O O . ARG A 1 72 ? 2.294 -3.060 12.668 1.00 95.44 72 ARG A O 1
ATOM 598 N N . GLU A 1 73 ? 2.282 -1.311 11.267 1.00 95.06 73 GLU A N 1
ATOM 599 C CA . GLU A 1 73 ? 1.827 -0.337 12.258 1.00 95.06 73 GLU A CA 1
ATOM 600 C C . GLU A 1 73 ? 0.430 -0.686 12.785 1.00 95.06 73 GLU A C 1
ATOM 602 O O . GLU A 1 73 ? 0.243 -0.780 13.996 1.00 95.06 73 GLU A O 1
ATOM 607 N N . ILE A 1 74 ? -0.510 -0.992 11.885 1.00 94.69 74 ILE A N 1
ATOM 608 C CA . ILE A 1 74 ? -1.855 -1.471 12.235 1.00 94.69 74 ILE A CA 1
ATOM 609 C C . ILE A 1 74 ? -1.768 -2.723 13.114 1.00 94.69 74 ILE A C 1
ATOM 611 O O . ILE A 1 74 ? -2.358 -2.764 14.191 1.00 94.69 74 ILE A O 1
ATOM 615 N N . SER A 1 75 ? -0.986 -3.724 12.699 1.00 93.44 75 SER A N 1
ATOM 616 C CA . SER A 1 75 ? -0.798 -4.953 13.477 1.00 93.44 75 SER A CA 1
ATOM 617 C C . SER A 1 75 ? -0.225 -4.676 14.869 1.00 93.44 75 SER A C 1
ATOM 619 O O . SER A 1 75 ? -0.645 -5.306 15.833 1.00 93.44 75 SER A O 1
ATOM 621 N N . ASN A 1 76 ? 0.713 -3.737 14.994 1.00 94.81 76 ASN A N 1
ATOM 622 C CA . ASN A 1 76 ? 1.302 -3.369 16.279 1.00 94.81 76 ASN A CA 1
ATOM 623 C C . ASN A 1 76 ? 0.302 -2.662 17.201 1.00 94.81 76 ASN A C 1
ATOM 625 O O . ASN A 1 76 ? 0.388 -2.831 18.413 1.00 94.81 76 ASN A O 1
ATOM 629 N N . ILE A 1 77 ? -0.623 -1.867 16.654 1.00 93.25 77 ILE A N 1
ATOM 630 C CA . ILE A 1 77 ? -1.701 -1.240 17.432 1.00 93.25 77 ILE A CA 1
ATOM 631 C C . ILE A 1 77 ? -2.696 -2.301 17.908 1.00 93.25 77 ILE A C 1
ATOM 633 O O . ILE A 1 77 ? -3.138 -2.244 19.047 1.00 93.25 77 ILE A O 1
ATOM 637 N N . LEU A 1 78 ? -3.019 -3.288 17.068 1.00 91.25 78 LEU A N 1
ATOM 638 C CA . LEU A 1 78 ? -3.942 -4.371 17.424 1.00 91.25 78 LEU A CA 1
ATOM 639 C C . LEU A 1 78 ? -3.400 -5.304 18.517 1.00 91.25 78 LEU A C 1
ATOM 641 O O . LEU A 1 78 ? -4.189 -5.868 19.269 1.00 91.25 78 LEU A O 1
ATOM 645 N N . LEU A 1 79 ? -2.077 -5.471 18.594 1.00 91.69 79 LEU A N 1
ATOM 646 C CA . LEU A 1 79 ? -1.403 -6.286 19.612 1.00 91.69 79 LEU A CA 1
ATOM 647 C C . LEU A 1 79 ? -1.263 -5.588 20.976 1.00 91.69 79 LEU A C 1
ATOM 649 O O . LEU A 1 79 ? -0.851 -6.236 21.938 1.00 91.69 79 LEU A O 1
ATOM 653 N N . LYS A 1 80 ? -1.555 -4.287 21.048 1.00 80.12 80 LYS A N 1
ATOM 654 C CA . LYS A 1 80 ? -1.606 -3.512 22.292 1.00 80.12 80 LYS A CA 1
ATOM 655 C C . LYS A 1 80 ? -3.036 -3.459 22.831 1.00 80.12 80 LYS A C 1
ATOM 657 O O . LYS A 1 80 ? -3.146 -3.359 24.069 1.00 80.12 80 LYS A O 1
#

Radius of gyration: 15.42 Å; chains: 1; bounding box: 36×22×44 Å